Protein AF-A0AA41RTN3-F1 (afdb_monomer)

pLDDT: mean 95.36, std 4.29, range [68.12, 98.19]

Radius of gyration: 15.22 Å; Cα contacts (8 Å, |Δi|>4): 50; chains: 1; bounding box: 42×25×35 Å

InterPro domains:
  IPR001461 Aspartic peptidase A1 [PTHR47966] (1-57)
  IPR008138 Saposin B type, region 2 [PF03489] (53-72)
  IPR021109 Aspartic peptidase domain superfamily [G3DSA:2.40.70.10] (1-65)
  IPR021109 Aspartic peptidase domain superfamily [SSF50630] (1-57)
  IPR033121 Peptidase family A1 domain [PF00026] (1-52)

Secondary structure (DSSP, 8-state):
-EE---EETTEE-STTTT-EE----TT--SPP--HHHHHHHHHHHT--PPPPHHHHHHHHHHHHHHHHHHTT-

Solvent-accessible surface area (backbone atoms only — not comparable to full-atom values): 4765 Å² total; per-residue (Å²): 88,85,36,64,59,57,64,61,97,86,37,79,61,63,80,27,63,89,43,38,82,46,79,91,57,93,92,52,96,70,91,84,73,59,67,70,55,53,52,52,52,30,62,75,72,71,48,87,76,82,88,55,65,67,60,51,50,48,47,73,76,40,38,70,61,53,51,53,54,64,74,71,111

Mean predicted aligned error: 3.56 Å

Foldseek 3Di:
DKDAFDDDVNHTLPPQNVIDDDDDDPPDPDDDDDPSVVVVNCVSVVHDDDDDPVVVVCCVPCVVVVVVVVVVD

Nearest PDB structures (foldseek):
  1b5f-assembly1_A  TM=9.846E-01  e=4.403E-05  Cynara cardunculus

Structure (mmCIF, N/CA/C/O backbone):
data_AF-A0AA41RTN3-F1
#
_entry.id   AF-A0AA41RTN3-F1
#
loop_
_atom_site.group_PDB
_atom_site.id
_atom_site.type_symbol
_atom_site.label_atom_id
_atom_site.label_alt_id
_atom_site.label_comp_id
_atom_site.label_asym_id
_atom_site.label_entity_id
_atom_site.label_seq_id
_atom_site.pdbx_PDB_ins_code
_atom_site.Cartn_x
_atom_site.Cartn_y
_atom_site.Cartn_z
_atom_site.occupancy
_atom_site.B_iso_or_equiv
_atom_site.auth_seq_id
_atom_site.auth_comp_id
_atom_site.auth_asym_id
_atom_site.auth_atom_id
_atom_site.pdbx_PDB_model_num
ATOM 1 N N . PHE A 1 1 ? 4.368 3.350 -17.669 1.00 97.44 1 PHE A N 1
ATOM 2 C CA . PHE A 1 1 ? 3.671 2.223 -18.325 1.00 97.44 1 PHE A CA 1
ATOM 3 C C . PHE A 1 1 ? 2.491 1.767 -17.465 1.00 97.44 1 PHE A C 1
ATOM 5 O O . PHE A 1 1 ? 2.393 2.195 -16.318 1.00 97.44 1 PHE A O 1
ATOM 12 N N . ASN A 1 2 ? 1.564 0.977 -18.022 1.00 97.81 2 ASN A N 1
ATOM 13 C CA . ASN A 1 2 ? 0.477 0.366 -17.247 1.00 97.81 2 ASN A CA 1
ATOM 14 C C . ASN A 1 2 ? 1.022 -0.842 -16.485 1.00 97.81 2 ASN A C 1
ATOM 16 O O . ASN A 1 2 ? 1.702 -1.676 -17.076 1.00 97.81 2 ASN A O 1
ATOM 20 N N . MET A 1 3 ? 0.714 -0.918 -15.200 1.00 97.44 3 MET A N 1
ATOM 21 C CA . MET A 1 3 ? 1.053 -2.021 -14.314 1.00 97.44 3 MET A CA 1
ATOM 22 C C . MET A 1 3 ? -0.238 -2.693 -13.850 1.00 97.44 3 MET A C 1
ATOM 24 O O . MET A 1 3 ? -1.264 -2.027 -13.705 1.00 97.44 3 MET A O 1
ATOM 28 N N . GLY A 1 4 ? -0.179 -4.006 -13.642 1.00 96.00 4 GLY A N 1
ATOM 29 C CA . GLY A 1 4 ? -1.249 -4.751 -12.988 1.00 96.00 4 GLY A CA 1
ATOM 30 C C . GLY A 1 4 ? -1.233 -4.566 -11.471 1.00 96.00 4 GLY A C 1
ATOM 31 O O . GLY A 1 4 ? -0.794 -3.539 -10.952 1.00 96.00 4 GLY A O 1
ATOM 32 N N . ASP A 1 5 ? -1.700 -5.593 -10.777 1.00 97.38 5 ASP A N 1
ATOM 33 C CA . ASP A 1 5 ? -1.809 -5.587 -9.326 1.00 97.38 5 ASP A CA 1
ATOM 34 C C . ASP A 1 5 ? -0.464 -5.803 -8.613 1.00 97.38 5 ASP A C 1
ATOM 36 O O . ASP A 1 5 ? 0.489 -6.345 -9.181 1.00 97.38 5 ASP A O 1
ATOM 40 N N . VAL A 1 6 ? -0.411 -5.408 -7.341 1.00 97.25 6 VAL A N 1
ATOM 41 C CA . VAL A 1 6 ? 0.686 -5.726 -6.423 1.00 97.25 6 VAL A CA 1
ATOM 42 C C . VAL A 1 6 ? 0.219 -6.831 -5.488 1.00 97.25 6 VAL A C 1
ATOM 44 O O . VAL A 1 6 ? -0.810 -6.697 -4.825 1.00 97.25 6 VAL A O 1
ATOM 47 N N . LEU A 1 7 ? 0.995 -7.915 -5.428 1.00 97.62 7 LEU A N 1
ATOM 48 C CA . LEU A 1 7 ? 0.706 -9.065 -4.580 1.00 97.62 7 LEU A CA 1
ATOM 49 C C . LEU A 1 7 ? 1.696 -9.140 -3.415 1.00 97.62 7 LEU A C 1
ATOM 51 O O . LEU A 1 7 ? 2.908 -9.092 -3.626 1.00 97.62 7 LEU A O 1
ATOM 55 N N . VAL A 1 8 ? 1.190 -9.347 -2.201 1.00 96.44 8 VAL A N 1
ATOM 56 C CA . VAL A 1 8 ? 1.997 -9.577 -0.995 1.00 96.44 8 VAL A CA 1
ATOM 57 C C . VAL A 1 8 ? 1.737 -10.997 -0.504 1.00 96.44 8 VAL A C 1
ATOM 59 O O . VAL A 1 8 ? 0.603 -11.373 -0.213 1.00 96.44 8 VAL A O 1
ATOM 62 N N . GLY A 1 9 ? 2.776 -11.838 -0.481 1.00 95.31 9 GLY A N 1
ATOM 63 C CA . GLY A 1 9 ? 2.625 -13.260 -0.139 1.00 95.31 9 GLY A CA 1
ATOM 64 C C . GLY A 1 9 ? 1.661 -14.017 -1.068 1.00 95.31 9 GLY A C 1
ATOM 65 O O . GLY A 1 9 ? 0.961 -14.922 -0.622 1.00 95.31 9 GLY A O 1
ATOM 66 N N . GLY A 1 10 ? 1.574 -13.611 -2.340 1.00 96.44 10 GLY A N 1
ATOM 67 C CA . GLY A 1 10 ? 0.652 -14.182 -3.330 1.00 96.44 10 GLY A CA 1
ATOM 68 C C . GLY A 1 10 ? -0.799 -13.698 -3.224 1.00 96.44 10 GLY A C 1
ATOM 69 O O . GLY A 1 10 ? -1.634 -14.142 -4.007 1.00 96.44 10 GLY A O 1
ATOM 70 N N . LYS A 1 11 ? -1.113 -12.789 -2.293 1.00 96.75 11 LYS A N 1
ATOM 71 C CA . LYS A 1 11 ? -2.452 -12.207 -2.121 1.00 96.75 11 LYS A CA 1
ATOM 72 C C . LYS A 1 11 ? -2.513 -10.801 -2.704 1.00 96.75 11 LYS A C 1
ATOM 74 O O . LYS A 1 11 ? -1.553 -10.048 -2.573 1.00 96.75 11 LYS A O 1
ATOM 79 N N . THR A 1 12 ? -3.640 -10.465 -3.328 1.00 96.94 12 THR A N 1
ATOM 80 C CA . THR A 1 12 ? -3.913 -9.111 -3.831 1.00 96.94 12 THR A CA 1
ATOM 81 C C . THR A 1 12 ? -3.910 -8.091 -2.697 1.00 96.94 12 THR A C 1
ATOM 83 O O . THR A 1 12 ? -4.394 -8.382 -1.605 1.00 96.94 12 THR A O 1
ATOM 86 N N . THR A 1 13 ? -3.384 -6.903 -2.985 1.00 95.69 13 THR A N 1
ATOM 87 C CA . THR A 1 13 ? -3.501 -5.716 -2.117 1.00 95.69 13 THR A CA 1
ATOM 88 C C . THR A 1 13 ? -4.769 -4.907 -2.426 1.00 95.69 13 THR A C 1
ATOM 90 O O . THR A 1 13 ? -5.033 -3.876 -1.814 1.00 95.69 13 THR A O 1
ATOM 93 N N . GLY A 1 14 ? -5.557 -5.333 -3.421 1.00 95.69 14 GLY A N 1
ATOM 94 C CA . GLY A 1 14 ? -6.826 -4.733 -3.840 1.00 95.69 14 GLY A CA 1
ATOM 95 C C . GLY A 1 14 ? -6.686 -3.404 -4.587 1.00 95.69 14 GLY A C 1
ATOM 96 O O . GLY A 1 14 ? -7.323 -3.214 -5.622 1.00 95.69 14 GLY A O 1
ATOM 97 N N . PHE A 1 15 ? -5.828 -2.497 -4.117 1.00 96.69 15 PHE A N 1
ATOM 98 C CA . PHE A 1 15 ? -5.767 -1.111 -4.583 1.00 96.69 15 PHE A CA 1
ATOM 99 C C . PHE A 1 15 ? -5.383 -0.977 -6.065 1.00 96.69 15 PHE A C 1
ATOM 101 O O . PHE A 1 15 ? -5.966 -0.166 -6.779 1.00 96.69 15 PHE A O 1
ATOM 108 N N . CYS A 1 16 ? -4.436 -1.786 -6.550 1.00 97.38 16 CYS A N 1
ATOM 109 C CA . CYS A 1 16 ? -4.018 -1.790 -7.957 1.00 97.38 16 CYS A CA 1
ATOM 110 C C . CYS A 1 16 ? -4.652 -2.929 -8.776 1.00 97.38 16 CYS A C 1
ATOM 112 O O . CYS A 1 16 ? -4.209 -3.187 -9.896 1.00 97.38 16 CYS A O 1
ATOM 114 N N . SER A 1 17 ? -5.704 -3.589 -8.274 1.00 96.31 17 SER A N 1
ATOM 115 C CA . SER A 1 17 ? -6.372 -4.700 -8.977 1.00 96.31 17 SER A CA 1
ATOM 116 C C . SER A 1 17 ? -6.978 -4.282 -10.325 1.00 96.31 17 SER A C 1
ATOM 118 O O . SER A 1 17 ? -6.886 -5.022 -11.303 1.00 96.31 17 SER A O 1
ATOM 120 N N . GLY A 1 18 ? -7.511 -3.058 -10.409 1.00 95.69 18 GLY A N 1
ATOM 121 C CA . GLY A 1 18 ? -7.971 -2.426 -11.653 1.00 95.69 18 GLY A CA 1
ATOM 122 C C . GLY A 1 18 ? -6.849 -1.848 -12.529 1.00 95.69 18 GLY A C 1
ATOM 123 O O . GLY A 1 18 ? -7.122 -1.251 -13.570 1.00 95.69 18 GLY A O 1
ATOM 124 N N . GLY A 1 19 ? -5.591 -2.019 -12.120 1.00 96.38 19 GLY A N 1
ATOM 125 C CA . GLY A 1 19 ? -4.405 -1.473 -12.764 1.00 96.38 19 GLY A CA 1
ATOM 126 C C . GLY A 1 19 ? -3.954 -0.133 -12.184 1.00 96.38 19 GLY A C 1
ATOM 127 O O . GLY A 1 19 ? -4.744 0.707 -11.760 1.00 96.38 19 GLY A O 1
ATOM 128 N N . CYS A 1 20 ? -2.643 0.084 -12.219 1.00 97.88 20 CYS A N 1
ATOM 129 C CA . CYS A 1 20 ? -1.979 1.307 -11.777 1.00 97.88 20 CYS A CA 1
ATOM 130 C C . CYS A 1 20 ? -1.009 1.814 -12.855 1.00 97.88 20 CYS A C 1
ATOM 132 O O . CYS A 1 20 ? -0.655 1.110 -13.805 1.00 97.88 20 CYS A O 1
ATOM 134 N N . LYS A 1 21 ? -0.560 3.066 -12.735 1.00 97.94 21 LYS A N 1
ATOM 135 C CA . LYS A 1 21 ? 0.551 3.579 -13.549 1.00 97.94 21 LYS A CA 1
ATOM 136 C C . LYS A 1 21 ? 1.864 3.320 -12.823 1.00 97.94 21 LYS A C 1
ATOM 138 O O . LYS A 1 21 ? 1.930 3.440 -11.606 1.00 97.94 21 LYS A O 1
ATOM 143 N N . ALA A 1 22 ? 2.900 3.008 -13.587 1.00 97.75 22 ALA A N 1
ATOM 144 C CA . ALA A 1 22 ? 4.244 2.788 -13.074 1.00 97.75 22 ALA A CA 1
ATOM 145 C C . ALA A 1 22 ? 5.290 3.523 -13.916 1.00 97.75 22 ALA A C 1
ATOM 147 O O . ALA A 1 22 ? 5.100 3.760 -15.116 1.00 97.75 22 ALA A O 1
ATOM 148 N N . ILE A 1 23 ? 6.407 3.858 -13.278 1.00 98.19 23 ILE A N 1
ATOM 149 C CA . ILE A 1 23 ? 7.598 4.448 -13.889 1.00 98.19 23 ILE A CA 1
ATOM 150 C C . ILE A 1 23 ? 8.773 3.529 -13.545 1.00 98.19 23 ILE A C 1
ATOM 152 O O . ILE A 1 23 ? 8.894 3.092 -12.405 1.00 98.19 23 ILE A O 1
ATOM 156 N N . ALA A 1 24 ? 9.613 3.219 -14.533 1.00 97.00 24 ALA A N 1
ATOM 157 C CA . ALA A 1 24 ? 10.888 2.545 -14.309 1.00 97.00 24 ALA A CA 1
ATOM 158 C C . ALA A 1 24 ? 11.968 3.626 -14.244 1.00 97.00 24 ALA A C 1
ATOM 160 O O . ALA A 1 24 ? 12.374 4.150 -15.280 1.00 97.00 24 ALA A O 1
ATOM 161 N N . ASP A 1 25 ? 12.360 3.996 -13.028 1.00 97.31 25 ASP A N 1
ATOM 162 C CA . ASP A 1 25 ? 13.303 5.080 -12.763 1.00 97.31 25 ASP A CA 1
ATOM 163 C C . ASP A 1 25 ? 14.617 4.515 -12.211 1.00 97.31 25 ASP A C 1
ATOM 165 O O . ASP A 1 25 ? 14.688 4.081 -11.065 1.00 97.31 25 ASP A O 1
ATOM 169 N N . SER A 1 26 ? 15.674 4.509 -13.028 1.00 97.75 26 SER A N 1
ATOM 170 C CA . SER A 1 26 ? 17.006 4.061 -12.602 1.00 97.75 26 SER A CA 1
ATOM 171 C C . SER A 1 26 ? 17.703 5.036 -11.644 1.00 97.75 26 SER A C 1
ATOM 173 O O . SER A 1 26 ? 18.741 4.692 -11.086 1.00 97.75 26 SER A O 1
ATOM 175 N N . GLY A 1 27 ? 17.181 6.257 -11.487 1.00 98.12 27 GLY A N 1
ATOM 176 C CA . GLY A 1 27 ? 17.697 7.269 -10.567 1.00 98.12 27 GLY A CA 1
ATOM 177 C C . GLY A 1 27 ? 17.204 7.110 -9.127 1.00 98.12 27 GLY A C 1
ATOM 178 O O . GLY A 1 27 ? 17.673 7.832 -8.248 1.00 98.12 27 GLY A O 1
ATOM 179 N N . MET A 1 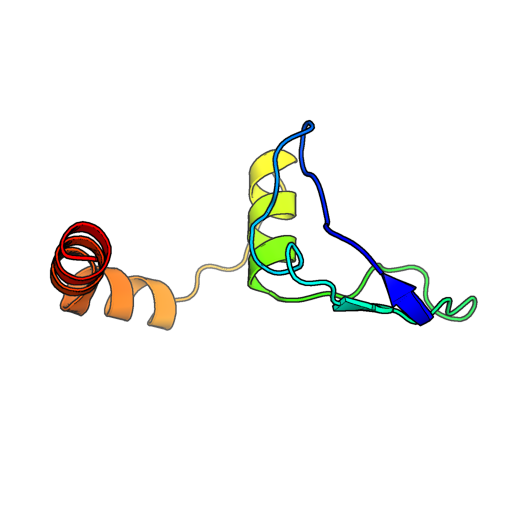28 ? 16.287 6.172 -8.865 1.00 95.12 28 MET A N 1
ATOM 180 C CA . MET A 1 28 ? 15.681 5.958 -7.553 1.00 95.12 28 MET A CA 1
ATOM 181 C C . MET A 1 28 ? 15.871 4.514 -7.079 1.00 95.12 28 MET A C 1
ATOM 183 O O . MET A 1 28 ? 15.468 3.567 -7.744 1.00 95.12 28 MET A O 1
ATOM 187 N N . SER A 1 29 ? 16.447 4.339 -5.887 1.00 97.44 29 SER A N 1
ATOM 188 C CA . SER A 1 29 ? 16.644 3.005 -5.296 1.00 97.44 29 SER A CA 1
ATOM 189 C C . SER A 1 29 ? 15.391 2.444 -4.617 1.00 97.44 29 SER A C 1
ATOM 191 O O . SER A 1 29 ? 15.293 1.237 -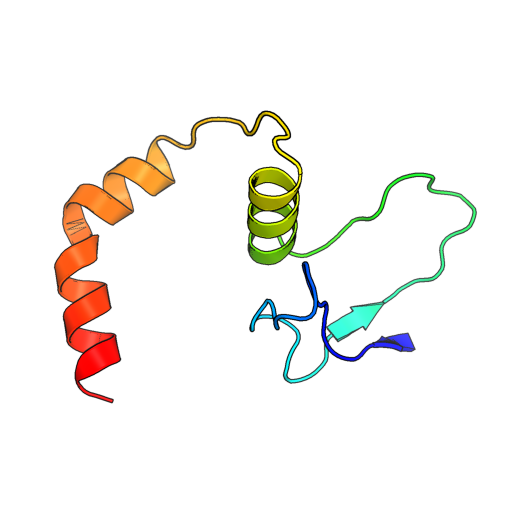4.411 1.00 97.44 29 SER A O 1
ATOM 193 N N . LEU A 1 30 ? 14.463 3.312 -4.202 1.00 96.19 30 LEU A N 1
ATOM 194 C CA . LEU A 1 30 ? 13.277 2.934 -3.433 1.00 96.19 30 LEU A CA 1
ATOM 195 C C . LEU A 1 30 ? 12.062 2.731 -4.338 1.00 96.19 30 LEU A C 1
ATOM 197 O O . LEU A 1 30 ? 11.859 3.464 -5.302 1.00 96.19 30 LEU A O 1
ATOM 201 N N . LEU A 1 31 ? 11.201 1.785 -3.964 1.00 95.06 31 LEU A N 1
ATOM 202 C CA . LEU A 1 31 ? 9.877 1.650 -4.561 1.00 95.06 31 LEU A CA 1
ATOM 203 C C . LEU A 1 31 ? 8.923 2.655 -3.911 1.00 95.06 31 LEU A C 1
ATOM 205 O O . LEU A 1 31 ? 8.689 2.606 -2.704 1.00 95.06 31 LEU A O 1
ATOM 209 N N . ALA A 1 32 ? 8.362 3.551 -4.718 1.00 96.19 32 ALA A N 1
ATOM 210 C CA . ALA A 1 32 ? 7.297 4.454 -4.307 1.00 96.19 32 ALA A CA 1
ATOM 211 C C . ALA A 1 32 ? 5.950 3.944 -4.832 1.00 96.19 32 ALA A C 1
ATOM 213 O O . ALA A 1 32 ? 5.835 3.538 -5.988 1.00 96.19 32 ALA A O 1
ATOM 214 N N . GLY A 1 33 ? 4.924 3.977 -3.987 1.00 96.62 33 GLY A N 1
ATOM 215 C CA . GLY A 1 33 ? 3.591 3.502 -4.336 1.00 96.62 33 GLY A CA 1
ATOM 216 C C . GLY A 1 33 ? 2.516 4.039 -3.392 1.00 96.62 33 GLY A C 1
ATOM 217 O O . GLY A 1 33 ? 2.832 4.795 -2.470 1.00 96.62 33 GLY A O 1
ATOM 218 N N . PRO A 1 34 ? 1.246 3.665 -3.616 1.00 97.38 34 PRO A N 1
ATOM 219 C CA . PRO A 1 34 ? 0.134 4.054 -2.756 1.00 97.38 34 PRO A CA 1
ATOM 220 C C . PRO A 1 34 ? 0.376 3.680 -1.290 1.00 97.38 34 PRO A C 1
ATOM 222 O O . PRO A 1 34 ? 0.782 2.557 -0.990 1.00 97.38 34 PRO A O 1
ATOM 225 N N . THR A 1 35 ? 0.071 4.598 -0.370 1.00 95.50 35 THR A N 1
ATOM 226 C CA . THR A 1 35 ? 0.267 4.397 1.077 1.00 95.50 35 THR A CA 1
ATOM 227 C C . THR A 1 35 ? -0.426 3.137 1.598 1.00 95.50 35 THR A C 1
ATOM 229 O O . THR A 1 35 ? 0.117 2.469 2.473 1.00 95.50 35 THR A O 1
ATOM 232 N N . THR A 1 36 ? -1.588 2.783 1.042 1.00 94.25 36 THR A N 1
ATOM 233 C CA . THR A 1 36 ? -2.340 1.557 1.358 1.00 94.25 36 THR A CA 1
ATOM 234 C C . THR A 1 36 ? -1.493 0.304 1.124 1.00 94.25 36 THR A C 1
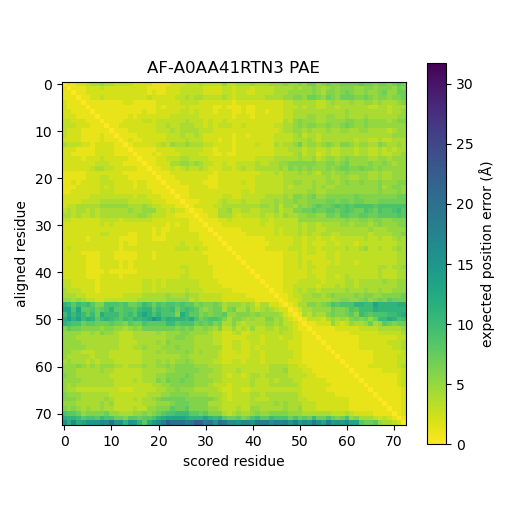ATOM 236 O O . THR A 1 36 ? -1.249 -0.458 2.054 1.00 94.25 36 THR A O 1
ATOM 239 N N . ILE A 1 37 ? -0.931 0.166 -0.080 1.00 96.62 37 ILE A N 1
ATOM 240 C CA . ILE A 1 37 ? -0.066 -0.955 -0.474 1.00 96.62 37 ILE A CA 1
ATOM 241 C C . ILE A 1 37 ? 1.220 -0.980 0.361 1.00 96.62 37 ILE A C 1
ATOM 243 O O . ILE A 1 37 ? 1.624 -2.031 0.853 1.00 96.62 37 ILE A O 1
ATOM 247 N N . ILE A 1 38 ? 1.870 0.173 0.554 1.00 96.00 38 ILE A N 1
ATOM 248 C CA . ILE A 1 38 ? 3.117 0.247 1.333 1.00 96.00 38 ILE A CA 1
ATOM 249 C C . ILE A 1 38 ? 2.877 -0.125 2.804 1.00 96.00 38 ILE A C 1
ATOM 251 O O . ILE A 1 38 ? 3.707 -0.802 3.409 1.00 96.00 38 ILE A O 1
ATOM 255 N N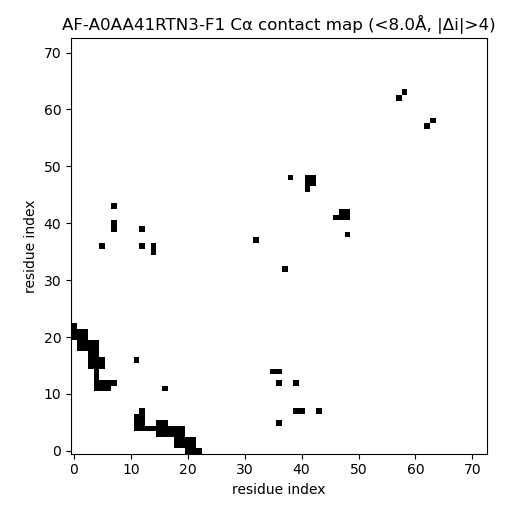 . THR A 1 39 ? 1.734 0.263 3.375 1.00 94.25 39 THR A N 1
ATOM 256 C CA . THR A 1 39 ? 1.352 -0.112 4.745 1.00 94.25 39 THR A CA 1
ATOM 257 C C . THR A 1 39 ? 1.177 -1.625 4.877 1.00 94.25 39 THR A C 1
ATOM 259 O O . THR A 1 39 ? 1.695 -2.210 5.828 1.00 94.25 39 THR A O 1
ATOM 262 N N . GLU A 1 40 ? 0.529 -2.274 3.906 1.00 94.69 40 GLU A N 1
ATOM 263 C CA . GLU A 1 40 ? 0.378 -3.735 3.883 1.00 94.69 40 GLU A CA 1
ATOM 264 C C . GLU A 1 40 ? 1.717 -4.466 3.729 1.00 94.69 40 GLU A C 1
ATOM 266 O O . GLU A 1 40 ? 1.976 -5.427 4.456 1.00 94.69 40 GLU A O 1
ATOM 271 N N . ILE A 1 41 ? 2.599 -3.989 2.842 1.00 95.94 41 ILE A N 1
ATOM 272 C CA . ILE A 1 41 ? 3.956 -4.536 2.684 1.00 95.94 41 ILE A CA 1
ATOM 273 C C . ILE A 1 41 ? 4.720 -4.431 4.002 1.00 95.94 41 ILE A C 1
ATOM 275 O O . ILE A 1 41 ? 5.265 -5.430 4.469 1.00 95.94 41 ILE A O 1
ATOM 279 N N . ASN A 1 42 ? 4.734 -3.245 4.618 1.00 95.12 42 ASN A N 1
ATOM 280 C CA . ASN A 1 42 ? 5.440 -3.013 5.875 1.00 95.12 42 ASN A CA 1
ATOM 281 C C . ASN A 1 42 ? 4.936 -3.944 6.979 1.00 95.12 42 ASN A C 1
ATOM 283 O O . ASN A 1 42 ? 5.742 -4.562 7.672 1.00 95.12 42 ASN A O 1
ATOM 287 N N . HIS A 1 43 ? 3.616 -4.103 7.097 1.00 93.69 43 HIS A N 1
ATOM 288 C CA . HIS A 1 43 ? 3.021 -5.041 8.042 1.00 93.69 43 HIS A CA 1
ATOM 289 C C . HIS A 1 43 ? 3.445 -6.492 7.756 1.00 93.69 43 HIS A C 1
ATOM 291 O O . HIS A 1 43 ? 3.828 -7.214 8.674 1.00 93.69 43 HIS A O 1
ATOM 297 N N . ALA A 1 44 ? 3.441 -6.918 6.488 1.00 95.75 44 ALA A N 1
ATOM 298 C CA . ALA A 1 44 ? 3.789 -8.284 6.096 1.00 95.75 44 ALA A CA 1
ATOM 299 C C . ALA A 1 44 ? 5.269 -8.644 6.316 1.00 95.75 44 ALA A C 1
ATOM 301 O O . ALA A 1 44 ? 5.574 -9.804 6.589 1.00 95.75 44 ALA A O 1
ATOM 302 N N . ILE A 1 45 ? 6.184 -7.675 6.209 1.00 95.62 45 ILE A N 1
ATOM 303 C CA . ILE A 1 45 ? 7.629 -7.896 6.410 1.00 95.62 45 ILE A CA 1
ATOM 304 C C . ILE A 1 45 ? 8.111 -7.531 7.823 1.00 95.62 45 ILE A C 1
ATOM 306 O O . ILE A 1 45 ? 9.303 -7.636 8.105 1.00 95.62 45 ILE A O 1
ATOM 310 N N . GLY A 1 46 ? 7.211 -7.085 8.705 1.00 94.88 46 GLY A N 1
ATOM 311 C CA . GLY A 1 46 ? 7.554 -6.656 10.063 1.00 94.88 46 GLY A CA 1
ATOM 312 C C . GLY A 1 46 ? 8.329 -5.336 10.125 1.00 94.88 46 GLY A C 1
ATOM 313 O O . GLY A 1 46 ? 9.071 -5.104 11.078 1.00 94.88 46 GLY A O 1
ATOM 314 N N . ALA A 1 47 ? 8.188 -4.473 9.117 1.00 94.88 47 ALA A N 1
ATOM 315 C CA . ALA A 1 47 ? 8.795 -3.150 9.127 1.00 94.88 47 ALA A CA 1
ATOM 316 C C . ALA A 1 47 ? 8.042 -2.203 10.072 1.00 94.88 47 ALA A C 1
ATOM 318 O O . ALA A 1 47 ? 6.811 -2.196 10.145 1.00 94.88 47 ALA A O 1
ATOM 319 N N . THR A 1 48 ? 8.792 -1.353 10.772 1.00 90.62 48 THR A N 1
ATOM 320 C CA . THR A 1 48 ? 8.222 -0.356 11.680 1.00 90.62 48 THR A CA 1
ATOM 321 C C . THR A 1 48 ? 7.538 0.760 10.892 1.00 90.62 48 THR A C 1
ATOM 323 O O . THR A 1 48 ? 8.194 1.529 10.191 1.00 90.62 48 THR A O 1
ATOM 326 N N . GLY A 1 49 ? 6.217 0.870 11.031 1.00 82.38 49 GLY A N 1
ATOM 327 C CA . GLY A 1 49 ? 5.441 2.010 10.542 1.00 82.38 49 GLY A CA 1
ATOM 328 C C . GLY A 1 49 ? 5.364 3.152 11.560 1.00 82.38 49 GLY A C 1
ATOM 329 O O . GLY A 1 49 ? 5.604 2.966 12.754 1.00 82.38 49 GLY A O 1
ATOM 330 N N . ILE A 1 50 ? 4.980 4.341 11.093 1.00 86.19 50 ILE A N 1
ATOM 331 C CA . ILE A 1 50 ? 4.643 5.469 11.969 1.00 86.19 50 ILE A CA 1
ATOM 332 C C . ILE A 1 50 ? 3.174 5.343 12.380 1.00 86.19 50 ILE A C 1
ATOM 334 O O . ILE A 1 50 ? 2.299 5.109 11.548 1.00 86.19 50 ILE A O 1
ATOM 338 N N . VAL A 1 51 ? 2.897 5.517 13.672 1.00 84.75 51 VAL A N 1
ATOM 339 C CA . VAL A 1 51 ? 1.527 5.556 14.191 1.00 84.75 51 VAL A CA 1
ATOM 340 C C . VAL A 1 51 ? 0.833 6.830 13.701 1.00 84.75 51 VAL A C 1
ATOM 342 O O . VAL A 1 51 ? 1.221 7.923 14.104 1.00 84.75 51 VAL A O 1
ATOM 345 N N . SER A 1 52 ? -0.223 6.693 12.893 1.00 90.69 52 SER A N 1
ATOM 346 C CA . SER A 1 52 ? -1.109 7.813 12.537 1.00 90.69 52 SER A CA 1
ATOM 347 C C . SER A 1 52 ? -2.231 7.944 13.566 1.00 90.69 52 SER A C 1
ATOM 349 O O . SER A 1 52 ? -3.019 7.014 13.761 1.00 90.69 52 SER A O 1
ATOM 351 N N . GLN A 1 53 ? -2.297 9.098 14.234 1.00 93.25 53 GLN A N 1
ATOM 352 C CA . GLN A 1 53 ? -3.392 9.404 15.160 1.00 93.25 53 GLN A CA 1
ATOM 353 C C . GLN A 1 53 ? -4.688 9.682 14.407 1.00 93.25 53 GLN A C 1
ATOM 355 O O . GLN A 1 53 ? -5.750 9.286 14.861 1.00 93.25 53 GLN A O 1
ATOM 360 N N . GLU A 1 54 ? -4.600 10.276 13.222 1.00 93.12 54 GLU A N 1
ATOM 361 C CA . GLU A 1 54 ? -5.736 10.525 12.339 1.00 93.12 54 GLU A CA 1
ATOM 362 C C . GLU A 1 54 ? -6.402 9.206 11.941 1.00 93.12 54 GLU A C 1
ATOM 364 O O . GLU A 1 54 ? -7.612 9.060 12.087 1.00 93.12 54 GLU A O 1
ATOM 369 N N . CYS A 1 55 ? -5.607 8.211 11.527 1.00 93.31 55 CYS A N 1
ATOM 3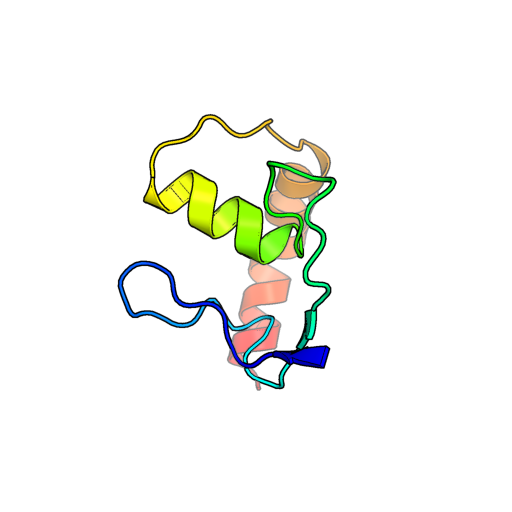70 C CA . CYS A 1 55 ? -6.099 6.868 11.224 1.00 93.31 55 CYS A CA 1
ATOM 371 C C . CYS A 1 55 ? -6.798 6.246 12.439 1.00 93.31 55 CYS A C 1
ATOM 373 O O . CYS A 1 55 ? -7.911 5.739 12.324 1.00 93.31 55 CYS A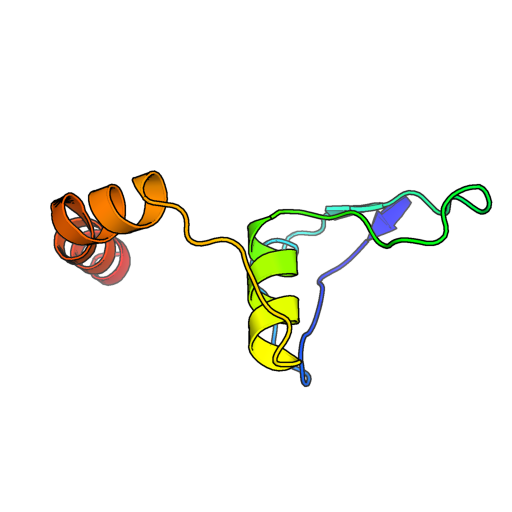 O 1
ATOM 375 N N . LYS A 1 56 ? -6.187 6.344 13.627 1.00 95.19 56 LYS A N 1
ATOM 376 C CA . LYS A 1 56 ? -6.783 5.824 14.865 1.00 95.19 56 LYS A CA 1
ATOM 377 C C . LYS A 1 56 ? -8.095 6.515 15.225 1.00 95.19 56 LYS A C 1
ATOM 379 O O . LYS A 1 56 ? -9.032 5.823 15.607 1.00 95.19 56 LYS A O 1
ATOM 384 N N . SER A 1 57 ? -8.176 7.836 15.084 1.00 97.62 57 SER A N 1
ATOM 385 C CA . SER A 1 57 ? -9.402 8.595 15.342 1.00 97.62 57 SER A CA 1
ATOM 386 C C . SER A 1 57 ? -10.511 8.204 14.371 1.00 97.62 57 SER A C 1
ATOM 388 O O . SER A 1 57 ? -11.619 7.925 14.810 1.00 97.62 57 SER A O 1
ATOM 390 N N . VAL A 1 58 ? -10.207 8.084 13.074 1.00 97.06 58 VAL A N 1
ATOM 391 C CA . VAL A 1 58 ? -11.191 7.654 12.067 1.00 97.06 58 VAL A CA 1
ATOM 392 C C . VAL A 1 58 ? -11.687 6.236 12.346 1.00 97.06 58 VAL A C 1
ATOM 394 O O . VAL A 1 58 ? -12.887 5.990 12.288 1.00 97.06 58 VAL A O 1
ATOM 397 N N . VAL A 1 59 ? -10.793 5.306 12.692 1.00 96.88 59 VAL A N 1
ATOM 398 C CA . VAL A 1 59 ? -11.180 3.934 13.054 1.00 96.88 59 VAL A CA 1
ATOM 399 C C . VAL A 1 59 ? -12.046 3.921 14.316 1.00 96.88 59 VAL A C 1
ATOM 401 O O . VAL A 1 59 ? -13.051 3.219 14.348 1.00 96.88 59 VAL A O 1
ATOM 404 N N . ALA A 1 60 ? -11.689 4.702 15.337 1.00 97.81 60 ALA A N 1
ATOM 405 C CA . ALA A 1 60 ? -12.437 4.752 16.590 1.00 97.81 60 ALA A CA 1
ATOM 406 C C . ALA A 1 60 ? -13.826 5.393 16.435 1.00 97.81 60 ALA A C 1
ATOM 408 O O . ALA A 1 60 ? -14.779 4.937 17.058 1.00 97.81 60 ALA A O 1
ATOM 409 N N . GLU A 1 61 ? -13.942 6.444 15.624 1.00 97.88 61 GLU A N 1
ATOM 410 C CA . GLU A 1 61 ? -15.182 7.207 15.459 1.00 97.88 61 GLU A CA 1
ATOM 411 C C . GLU A 1 61 ? -16.109 6.599 14.399 1.00 97.88 61 GLU A C 1
ATOM 413 O O . GLU A 1 61 ? -17.323 6.558 14.587 1.00 97.88 61 GLU A O 1
ATOM 418 N N . TYR A 1 62 ? -15.546 6.085 13.302 1.00 97.88 62 TYR A N 1
ATOM 419 C CA . TYR A 1 62 ? -16.305 5.682 12.116 1.00 97.88 62 TYR A CA 1
ATOM 420 C C . TYR A 1 62 ? -16.096 4.224 11.694 1.00 97.88 62 TYR A C 1
ATOM 422 O O . TYR A 1 62 ? -16.777 3.774 10.774 1.00 97.88 62 TYR A O 1
ATOM 430 N N . GLY A 1 63 ? -15.196 3.468 12.332 1.00 97.44 63 GLY A N 1
ATOM 431 C CA . GLY A 1 63 ? -14.816 2.121 11.888 1.00 97.44 63 GLY A CA 1
ATOM 432 C C . GLY A 1 63 ? -16.001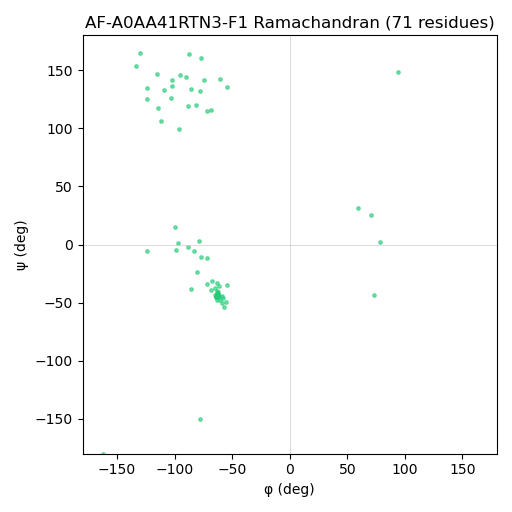 1.164 11.736 1.00 97.44 63 GLY A C 1
ATOM 433 O O . GLY A 1 63 ? -16.171 0.567 10.675 1.00 97.44 63 GLY A O 1
ATOM 434 N N . GLU A 1 64 ? -16.863 1.079 12.752 1.00 97.94 64 GLU A N 1
ATOM 435 C CA . GLU A 1 64 ? -18.059 0.220 12.722 1.00 97.94 64 GLU A CA 1
ATOM 436 C C . GLU A 1 64 ? -19.049 0.641 11.629 1.00 97.94 64 GLU A C 1
ATOM 438 O O . GLU A 1 64 ? -19.587 -0.196 10.908 1.00 97.94 64 GLU A O 1
ATOM 443 N N . MET A 1 65 ? -19.256 1.950 11.457 1.00 97.56 65 MET A N 1
ATOM 444 C CA . MET A 1 65 ? -20.141 2.482 10.418 1.00 97.56 65 MET A CA 1
ATOM 445 C C . MET A 1 65 ? -19.615 2.148 9.018 1.00 97.56 65 MET A C 1
ATOM 447 O O . MET A 1 65 ? -20.385 1.726 8.160 1.00 97.56 65 MET A O 1
ATOM 451 N N . ILE A 1 66 ? -18.309 2.313 8.789 1.00 97.56 66 ILE A N 1
ATOM 452 C CA . ILE A 1 66 ? -17.668 1.994 7.509 1.00 97.56 66 ILE A CA 1
ATOM 453 C C . ILE A 1 66 ? -17.811 0.498 7.205 1.00 97.56 66 ILE A C 1
ATOM 455 O O . ILE A 1 66 ? -18.198 0.144 6.094 1.00 97.56 66 ILE A O 1
ATOM 459 N N . ILE A 1 67 ? -17.560 -0.379 8.183 1.00 97.44 67 IL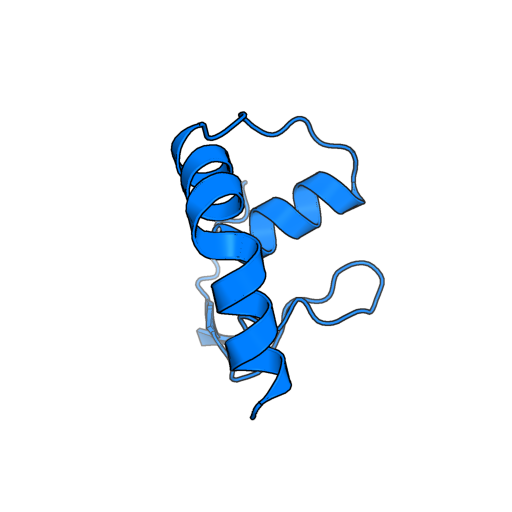E A N 1
ATOM 460 C CA . ILE A 1 67 ? -17.716 -1.832 8.006 1.00 97.44 67 ILE A CA 1
ATOM 461 C C . ILE A 1 67 ? -19.173 -2.198 7.709 1.00 97.44 67 ILE A C 1
ATOM 463 O O . ILE A 1 67 ? -19.424 -2.994 6.807 1.00 97.44 67 ILE A O 1
ATOM 467 N N . ALA A 1 68 ? -20.135 -1.608 8.423 1.00 97.56 68 ALA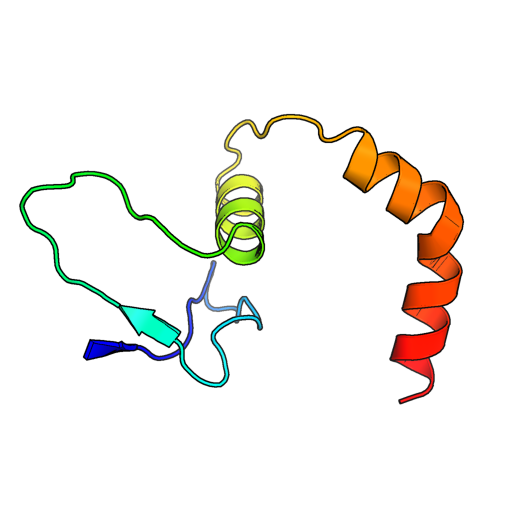 A N 1
ATOM 468 C CA . ALA A 1 68 ? -21.553 -1.869 8.198 1.00 97.56 68 ALA A CA 1
ATOM 469 C C . ALA A 1 68 ? -22.005 -1.461 6.787 1.00 97.56 68 ALA A C 1
ATOM 471 O O . ALA A 1 68 ? -22.755 -2.201 6.155 1.00 97.56 68 ALA A O 1
ATOM 472 N N . LEU A 1 69 ? -21.523 -0.320 6.280 1.00 97.31 69 LEU A N 1
ATOM 473 C CA . LEU A 1 69 ? -21.802 0.122 4.912 1.00 97.31 69 LEU A CA 1
ATOM 474 C C . LEU A 1 69 ? -21.221 -0.850 3.880 1.00 97.31 69 LEU A C 1
ATOM 476 O O . LEU A 1 69 ? -21.953 -1.292 2.999 1.00 97.31 69 LEU A O 1
ATOM 480 N N . LEU A 1 70 ? -19.954 -1.248 4.031 1.00 96.12 70 LEU A N 1
ATOM 481 C CA . LEU A 1 70 ? -19.305 -2.208 3.128 1.00 96.12 70 LEU A CA 1
ATOM 482 C C . LEU A 1 70 ? -19.971 -3.592 3.148 1.00 96.12 70 LEU A C 1
ATOM 484 O O . LEU A 1 70 ? -20.000 -4.272 2.132 1.00 96.12 70 LEU A O 1
ATOM 488 N N . ALA A 1 71 ? -20.513 -4.018 4.291 1.00 96.31 71 ALA A N 1
ATOM 489 C CA . ALA A 1 71 ? -21.240 -5.283 4.409 1.00 96.31 71 ALA A CA 1
ATOM 490 C C . ALA A 1 71 ? -22.669 -5.231 3.832 1.00 96.31 71 ALA A C 1
ATOM 492 O O . ALA A 1 71 ? -23.325 -6.270 3.752 1.00 96.31 71 ALA A O 1
ATOM 493 N N . SER A 1 72 ? -23.166 -4.036 3.494 1.00 93.69 72 SER A N 1
ATOM 494 C CA . SER A 1 72 ? -24.493 -3.821 2.905 1.00 93.69 72 SER A CA 1
ATOM 495 C C . SER A 1 72 ? -24.484 -3.660 1.380 1.00 93.69 72 SER A C 1
ATOM 497 O O . SER A 1 72 ? -25.561 -3.559 0.788 1.00 93.69 72 SER A O 1
ATOM 499 N N . GLU A 1 73 ? -23.295 -3.637 0.768 1.00 68.12 73 GLU A N 1
ATOM 500 C CA . GLU A 1 73 ? -23.090 -3.765 -0.685 1.00 68.12 73 GLU A CA 1
ATOM 501 C C . GLU A 1 73 ? -23.237 -5.223 -1.149 1.00 68.12 73 GLU A C 1
ATOM 503 O O . GLU A 1 73 ? -23.779 -5.422 -2.263 1.00 68.12 73 GLU A O 1
#

Sequence (73 aa):
FNMGDVLVGGKTTGFCSGGCKAIADSGMSLLAGPTTIITEINHAIGATGIVSQECKSVVAEYGEMIIALLASE

Organism: Papaver nudicaule (NCBI:txid74823)